Protein AF-A0A1V8U5R6-F1 (afdb_monomer_lite)

pLDDT: mean 93.97, std 4.3, range [75.81, 98.5]

Radius of gyration: 20.5 Å; chains: 1; bounding box: 42×31×46 Å

Foldseek 3Di:
DVVVVVVVVVVVVVVVVVVVVVVCPDPVNCCVVVVVVCACVLPPVLVPDDPVRQDPVNVVVCCVVHNPND

Secondary structure (DSSP, 8-state):
-HHHHHHHHHHHHHHHHHHHHHHHTSGGGHHHHTTGGGTTTTTTGGGSS-GGG--HHHHHHHHHHSTT--

Sequence (70 aa):
MVMGNMKANAENARRFVGAVLDELSKEEHADVVEAKHLEGQMKFAGGITAPAGRSDKAKERMEWLFPGYF

Structure (mmCIF, N/CA/C/O backbone):
data_AF-A0A1V8U5R6-F1
#
_entry.id   AF-A0A1V8U5R6-F1
#
loop_
_atom_site.group_PDB
_atom_site.id
_atom_site.type_symbol
_atom_site.label_atom_id
_atom_site.label_alt_id
_atom_site.label_comp_id
_atom_site.label_asym_id
_atom_site.label_entity_id
_atom_site.label_seq_id
_atom_site.pdbx_PDB_ins_code
_atom_site.Cartn_x
_atom_site.Cartn_y
_atom_site.Cartn_z
_atom_site.occupancy
_atom_site.B_iso_or_equiv
_atom_site.auth_seq_id
_atom_site.auth_comp_id
_atom_site.auth_asym_id
_atom_site.auth_atom_id
_atom_site.pdbx_PDB_model_num
ATOM 1 N N . MET A 1 1 ? 27.225 14.424 -19.134 1.00 75.81 1 MET A N 1
ATOM 2 C CA . MET A 1 1 ? 27.168 13.079 -18.516 1.00 75.81 1 MET A CA 1
ATOM 3 C C . MET A 1 1 ? 25.977 12.896 -17.570 1.00 75.81 1 MET A C 1
ATOM 5 O O . MET A 1 1 ? 25.263 11.926 -17.754 1.00 75.81 1 MET A O 1
ATOM 9 N N . VAL A 1 2 ? 25.668 13.813 -16.640 1.00 87.38 2 VAL A N 1
ATOM 10 C CA . VAL A 1 2 ? 24.530 13.643 -15.698 1.00 87.38 2 VAL A CA 1
ATOM 11 C C . VAL A 1 2 ? 23.159 13.599 -16.390 1.00 87.38 2 VAL A C 1
ATOM 13 O O . VAL A 1 2 ? 22.435 12.623 -16.237 1.00 87.38 2 VAL A O 1
ATOM 16 N N . MET A 1 3 ? 22.826 14.596 -17.217 1.00 91.75 3 MET A N 1
ATOM 17 C CA . MET A 1 3 ? 21.503 14.666 -17.867 1.00 91.75 3 MET A CA 1
ATOM 18 C C . MET A 1 3 ? 21.224 13.491 -18.819 1.00 91.75 3 MET A C 1
ATOM 20 O O . MET A 1 3 ? 20.095 13.016 -18.900 1.00 91.75 3 MET A O 1
ATOM 24 N N . GLY A 1 4 ? 22.258 12.988 -19.504 1.00 94.19 4 GLY A N 1
ATOM 25 C CA . GLY A 1 4 ? 22.148 11.801 -20.360 1.00 94.19 4 GLY A CA 1
ATOM 26 C C . GLY A 1 4 ? 21.825 10.539 -19.557 1.00 94.19 4 GLY A C 1
ATOM 27 O O . GLY A 1 4 ? 20.900 9.812 -19.908 1.00 94.19 4 GLY A O 1
ATOM 28 N N . ASN A 1 5 ? 22.513 10.335 -18.429 1.00 96.88 5 ASN A N 1
ATOM 29 C CA . ASN A 1 5 ? 22.243 9.214 -17.528 1.00 96.88 5 ASN A CA 1
ATOM 30 C C . ASN A 1 5 ? 20.865 9.336 -16.866 1.00 96.88 5 ASN A C 1
ATOM 32 O O . ASN A 1 5 ? 20.158 8.343 -16.751 1.00 96.88 5 ASN A O 1
ATOM 36 N N . MET A 1 6 ? 20.442 10.545 -16.479 1.00 97.06 6 MET A N 1
ATOM 37 C CA . MET A 1 6 ? 19.100 10.772 -15.928 1.00 97.06 6 MET A CA 1
ATOM 38 C C . MET A 1 6 ? 18.006 10.398 -16.930 1.00 97.06 6 MET A C 1
ATOM 40 O O . MET A 1 6 ? 17.047 9.725 -16.558 1.00 97.06 6 MET A O 1
ATOM 44 N N . LYS A 1 7 ? 18.168 10.778 -18.204 1.00 97.44 7 LYS A N 1
ATOM 45 C CA . LYS A 1 7 ? 17.230 10.399 -19.265 1.00 97.44 7 LYS A CA 1
ATOM 46 C C . LYS A 1 7 ? 17.183 8.880 -19.456 1.00 97.44 7 LYS A C 1
ATOM 48 O O . LYS A 1 7 ? 16.100 8.304 -19.432 1.00 97.44 7 LYS A O 1
ATOM 53 N N . ALA A 1 8 ? 18.343 8.234 -19.580 1.00 98.00 8 ALA A N 1
ATOM 54 C CA . ALA A 1 8 ? 18.421 6.782 -19.736 1.00 98.00 8 ALA A CA 1
ATOM 55 C C . ALA A 1 8 ? 17.807 6.035 -18.535 1.00 98.00 8 ALA A C 1
ATOM 57 O O . ALA A 1 8 ? 17.058 5.077 -18.714 1.00 98.00 8 ALA A O 1
ATOM 58 N N . ASN A 1 9 ? 18.055 6.508 -17.310 1.00 97.88 9 ASN A N 1
ATOM 59 C CA . ASN A 1 9 ? 17.469 5.937 -16.098 1.00 97.88 9 ASN A CA 1
ATOM 60 C C . ASN A 1 9 ? 15.946 6.077 -16.075 1.00 97.88 9 ASN A C 1
ATOM 62 O O . ASN A 1 9 ? 15.265 5.121 -15.723 1.00 97.88 9 ASN A O 1
ATOM 66 N N . ALA A 1 10 ? 15.402 7.230 -16.473 1.00 97.88 10 ALA A N 1
ATOM 67 C CA . ALA A 1 10 ? 13.956 7.435 -16.534 1.00 97.88 10 ALA A CA 1
ATOM 68 C C . ALA A 1 10 ? 13.286 6.504 -17.561 1.00 97.88 10 ALA A C 1
ATOM 70 O O . ALA A 1 10 ? 12.254 5.895 -17.275 1.00 97.88 10 ALA A O 1
ATOM 71 N N . GLU A 1 11 ? 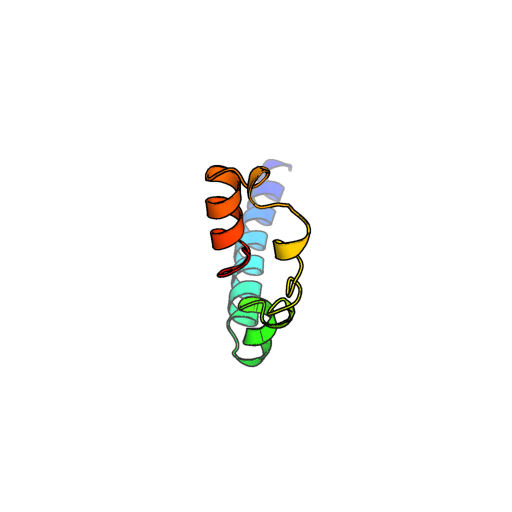13.893 6.342 -18.740 1.00 98.44 11 GLU A N 1
ATOM 72 C CA . GLU A 1 11 ? 13.408 5.414 -19.768 1.00 98.44 11 GLU A CA 1
ATOM 73 C C . GLU A 1 11 ? 13.439 3.960 -19.282 1.00 98.44 11 GLU A C 1
ATOM 75 O O . GLU A 1 11 ? 12.475 3.215 -19.482 1.00 98.44 11 GLU A O 1
ATOM 80 N N . ASN A 1 12 ? 14.514 3.564 -18.598 1.00 98.31 12 ASN A N 1
ATOM 81 C CA . ASN A 1 12 ? 14.643 2.224 -18.034 1.00 98.31 12 ASN A CA 1
ATOM 82 C C . ASN A 1 12 ? 13.669 1.989 -16.877 1.00 98.31 12 ASN A C 1
ATOM 84 O O . ASN A 1 12 ? 13.045 0.934 -16.833 1.00 98.31 12 ASN A O 1
ATOM 88 N N . ALA A 1 13 ? 13.471 2.970 -15.994 1.00 98.38 13 ALA A N 1
ATOM 89 C CA . ALA A 1 13 ? 12.500 2.884 -14.908 1.00 98.38 13 ALA 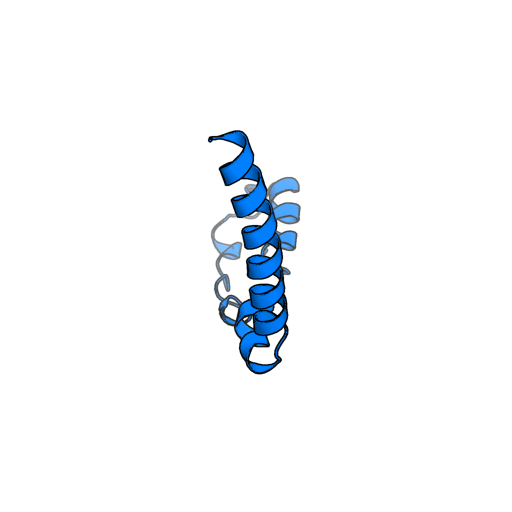A CA 1
ATOM 90 C C . ALA A 1 13 ? 11.081 2.681 -15.447 1.00 98.38 13 ALA A C 1
ATOM 92 O O . ALA A 1 13 ? 10.363 1.815 -14.959 1.00 98.38 13 ALA A O 1
ATOM 93 N N . ARG A 1 14 ? 10.695 3.405 -16.507 1.00 98.38 14 ARG A N 1
ATOM 94 C CA . ARG A 1 14 ? 9.387 3.217 -17.150 1.00 98.38 14 ARG A CA 1
ATOM 95 C C . ARG A 1 14 ? 9.206 1.788 -17.670 1.00 98.38 14 ARG A C 1
ATOM 97 O O . ARG A 1 14 ? 8.155 1.197 -17.446 1.00 98.38 14 ARG A O 1
ATOM 104 N N . ARG A 1 15 ? 10.211 1.236 -18.361 1.00 98.50 15 ARG A N 1
ATOM 105 C CA . ARG A 1 15 ? 10.167 -0.148 -18.875 1.00 98.50 15 ARG A CA 1
ATOM 106 C C . ARG A 1 15 ? 10.102 -1.165 -17.738 1.00 98.50 15 ARG A C 1
ATOM 108 O O . ARG A 1 15 ? 9.311 -2.096 -17.805 1.00 98.50 15 ARG A O 1
ATOM 115 N N . PHE A 1 16 ? 10.910 -0.959 -16.702 1.00 98.44 16 PHE A N 1
ATOM 116 C CA . PHE A 1 16 ? 10.970 -1.836 -15.541 1.00 98.44 16 PHE A CA 1
ATOM 117 C C . PHE A 1 16 ? 9.647 -1.856 -14.772 1.00 98.44 16 PHE A C 1
ATOM 119 O O . PHE A 1 16 ? 9.116 -2.929 -14.519 1.00 98.44 16 PHE A O 1
ATOM 126 N N . VAL A 1 17 ? 9.071 -0.687 -14.472 1.00 98.25 17 VAL A N 1
ATOM 127 C CA . VAL A 1 17 ? 7.762 -0.592 -13.808 1.00 98.25 17 VAL A CA 1
ATOM 128 C C . VAL A 1 17 ? 6.677 -1.254 -14.653 1.00 98.25 17 VAL A C 1
ATOM 130 O O . VAL A 1 17 ? 5.878 -1.998 -14.103 1.00 98.25 17 VAL A O 1
ATOM 133 N N . GLY A 1 18 ? 6.676 -1.048 -15.976 1.00 98.38 18 GLY A N 1
ATOM 134 C CA . GLY A 1 18 ? 5.740 -1.732 -16.874 1.00 98.38 18 GLY A CA 1
ATOM 135 C C . GLY A 1 18 ? 5.826 -3.257 -16.760 1.00 98.38 18 GLY A C 1
ATOM 136 O O . GLY A 1 18 ? 4.822 -3.899 -16.490 1.00 98.38 18 GLY A O 1
ATOM 137 N N . ALA A 1 19 ? 7.034 -3.820 -16.857 1.00 98.50 19 ALA A N 1
ATOM 138 C CA . ALA A 1 19 ? 7.241 -5.263 -16.732 1.00 98.50 19 ALA A CA 1
ATOM 139 C C . ALA A 1 19 ? 6.837 -5.816 -15.352 1.00 98.50 19 ALA A C 1
ATOM 141 O O . ALA A 1 19 ? 6.284 -6.907 -15.267 1.00 98.50 19 ALA A O 1
ATOM 142 N N . VAL A 1 20 ? 7.085 -5.066 -14.271 1.00 97.88 20 VAL A N 1
ATOM 143 C CA . VAL A 1 20 ? 6.645 -5.451 -12.920 1.00 97.88 20 VAL A CA 1
ATOM 144 C C . VAL A 1 20 ? 5.121 -5.423 -12.805 1.00 97.88 20 VAL A C 1
ATOM 146 O O . VAL A 1 20 ? 4.553 -6.322 -12.197 1.00 97.88 20 VAL A O 1
ATOM 149 N N . LEU A 1 21 ? 4.450 -4.421 -13.381 1.00 97.69 21 LEU A N 1
ATOM 150 C CA . LEU A 1 21 ? 2.986 -4.349 -13.377 1.00 97.69 21 LEU A CA 1
ATOM 151 C C . LEU A 1 21 ? 2.364 -5.495 -14.181 1.00 97.69 21 LEU A C 1
ATOM 153 O O . LEU A 1 21 ? 1.415 -6.107 -13.702 1.00 97.69 21 LEU A O 1
ATOM 157 N N . ASP A 1 22 ? 2.924 -5.819 -15.349 1.00 98.12 22 ASP A N 1
ATOM 158 C CA . ASP A 1 22 ? 2.485 -6.962 -16.156 1.00 98.12 22 ASP A CA 1
ATOM 159 C C . ASP A 1 22 ? 2.637 -8.273 -15.371 1.00 98.12 22 ASP A C 1
ATOM 161 O O . ASP A 1 22 ? 1.710 -9.080 -15.330 1.00 98.12 22 ASP A O 1
ATOM 165 N N . GLU A 1 23 ? 3.770 -8.465 -14.688 1.00 97.88 23 GLU A N 1
ATOM 166 C CA . GLU A 1 23 ? 4.003 -9.637 -13.842 1.00 97.88 23 GLU A CA 1
ATOM 167 C C . GLU A 1 23 ? 3.008 -9.709 -12.678 1.00 97.88 23 GLU A C 1
ATOM 169 O O . GLU A 1 23 ? 2.344 -10.727 -12.510 1.00 97.88 23 GLU A O 1
ATOM 174 N N . LEU A 1 24 ? 2.848 -8.624 -11.913 1.00 97.50 24 LEU A N 1
ATOM 175 C CA . LEU A 1 24 ? 1.934 -8.570 -10.766 1.00 97.50 24 LEU A CA 1
ATOM 176 C C . LEU A 1 24 ? 0.458 -8.696 -11.164 1.00 97.50 24 LEU A C 1
ATOM 178 O O . LEU A 1 24 ? -0.356 -9.078 -10.332 1.00 97.50 24 LEU A O 1
ATOM 182 N N . SER A 1 25 ? 0.099 -8.394 -12.414 1.00 96.56 25 SER A N 1
ATOM 183 C CA . SER A 1 25 ? -1.276 -8.536 -12.908 1.00 96.56 25 SER A CA 1
ATOM 184 C C . SER A 1 25 ? -1.720 -9.987 -13.115 1.00 96.56 25 SER A C 1
ATOM 186 O O . SER A 1 25 ? -2.909 -10.239 -13.311 1.00 96.56 25 SER A O 1
ATOM 188 N N . LYS A 1 26 ? -0.791 -10.950 -13.080 1.00 98.12 26 LYS A N 1
ATOM 189 C CA . LYS A 1 26 ? -1.124 -12.371 -13.206 1.00 98.12 26 LYS A CA 1
ATOM 190 C C . LYS A 1 26 ? -1.890 -12.855 -11.978 1.00 98.12 26 LYS A C 1
ATOM 192 O O . LYS A 1 26 ? -1.527 -12.551 -10.844 1.00 98.12 26 LYS A O 1
ATOM 197 N N . GLU A 1 27 ? -2.898 -13.695 -12.210 1.00 96.62 27 GLU A N 1
ATOM 198 C CA . GLU A 1 27 ? -3.774 -14.225 -11.155 1.00 96.62 27 GLU A CA 1
ATOM 199 C C . GLU A 1 27 ? -3.016 -14.983 -10.051 1.00 96.62 27 GLU A C 1
ATOM 201 O O . GLU A 1 27 ? -3.435 -14.961 -8.897 1.00 96.62 27 GLU A O 1
ATOM 206 N N . GLU A 1 28 ? -1.873 -15.604 -10.366 1.00 97.12 28 GLU A N 1
ATOM 207 C CA . GLU A 1 28 ? -1.038 -16.311 -9.381 1.00 97.12 28 GLU A CA 1
ATOM 208 C C . GLU A 1 28 ? -0.498 -15.399 -8.262 1.00 97.12 28 GLU A C 1
ATOM 210 O O . GLU A 1 28 ? -0.198 -15.880 -7.170 1.00 97.12 28 GLU A O 1
ATOM 215 N N . HIS A 1 29 ? -0.431 -14.083 -8.501 1.00 96.94 29 HIS A N 1
ATOM 216 C CA . HIS A 1 29 ? 0.012 -13.086 -7.522 1.00 96.94 29 HIS A CA 1
ATOM 217 C C . HIS A 1 29 ? -1.148 -12.340 -6.848 1.00 96.94 29 HIS A C 1
ATOM 219 O O . HIS A 1 29 ? -0.904 -11.420 -6.062 1.00 96.94 29 HIS A O 1
ATOM 225 N N . ALA A 1 30 ? -2.404 -12.731 -7.105 1.00 96.44 30 ALA A N 1
ATOM 226 C CA . ALA A 1 30 ? -3.586 -12.044 -6.579 1.00 96.44 30 ALA A CA 1
ATOM 227 C C . ALA A 1 30 ? -3.562 -11.924 -5.047 1.00 96.44 30 ALA A C 1
ATOM 229 O O . ALA A 1 30 ? -3.861 -10.866 -4.507 1.00 96.44 30 ALA A O 1
ATOM 230 N N . ASP A 1 31 ? -3.118 -12.958 -4.329 1.00 95.94 31 ASP A N 1
ATOM 231 C CA . ASP A 1 31 ? -3.056 -12.940 -2.859 1.00 95.94 31 ASP A CA 1
ATOM 232 C C . ASP A 1 31 ? -2.079 -11.888 -2.299 1.00 95.94 31 ASP A C 1
ATOM 234 O O . ASP A 1 31 ? -2.266 -11.375 -1.188 1.00 95.94 31 ASP A O 1
ATOM 238 N N . VAL A 1 32 ? -1.035 -11.550 -3.061 1.00 94.88 32 VAL A N 1
ATOM 239 C CA . VAL A 1 32 ? -0.076 -10.495 -2.713 1.00 94.88 32 VAL A CA 1
ATOM 240 C C . VAL A 1 32 ? -0.648 -9.126 -3.072 1.00 94.88 32 VAL A C 1
ATOM 242 O O . VAL A 1 32 ? -0.629 -8.230 -2.230 1.00 94.88 32 VAL A O 1
ATOM 245 N N . VAL A 1 33 ? -1.179 -8.970 -4.290 1.00 95.75 33 VAL A N 1
ATOM 246 C CA . VAL A 1 33 ? -1.705 -7.691 -4.804 1.00 95.75 33 VAL A CA 1
ATOM 247 C C . VAL A 1 33 ? -2.951 -7.237 -4.044 1.00 95.75 33 VAL A C 1
ATOM 249 O O . VAL A 1 33 ? -3.075 -6.062 -3.711 1.00 95.75 33 VAL A O 1
ATOM 252 N N . GLU A 1 34 ? -3.843 -8.168 -3.712 1.00 93.25 34 GLU A N 1
ATOM 253 C CA . GLU A 1 34 ? -5.051 -7.925 -2.914 1.00 93.25 34 GLU A CA 1
ATOM 254 C C . GLU A 1 34 ? -4.771 -7.965 -1.404 1.00 93.25 34 GLU A C 1
ATOM 256 O O . GLU A 1 34 ? -5.680 -7.792 -0.597 1.00 93.25 34 GLU A O 1
ATOM 261 N N . ALA A 1 35 ? -3.513 -8.194 -1.008 1.00 92.56 35 ALA A N 1
ATOM 262 C CA . ALA A 1 35 ? -3.074 -8.259 0.380 1.00 92.56 35 ALA A CA 1
ATOM 263 C C . ALA A 1 35 ? -3.874 -9.244 1.261 1.00 92.56 35 ALA A C 1
ATOM 265 O O . ALA A 1 35 ? -3.997 -9.038 2.469 1.00 92.56 35 ALA A O 1
ATOM 266 N N . LYS A 1 36 ? -4.369 -10.357 0.697 1.00 92.31 36 LYS A N 1
ATOM 267 C CA . LYS A 1 36 ? -5.179 -11.356 1.429 1.00 92.31 36 LYS A CA 1
ATOM 268 C C . LYS A 1 36 ? -4.464 -11.946 2.638 1.00 92.31 36 LYS A C 1
ATOM 270 O O . LYS A 1 36 ? -5.087 -12.287 3.635 1.00 92.31 36 LYS A O 1
ATOM 275 N N . HIS A 1 37 ? -3.136 -12.017 2.587 1.00 90.50 37 HIS A N 1
ATOM 276 C CA . HIS A 1 37 ? -2.312 -12.454 3.713 1.00 90.50 37 HIS A CA 1
ATOM 277 C C . HIS A 1 37 ? -2.457 -11.566 4.965 1.00 90.50 37 HIS A C 1
ATOM 279 O O . HIS A 1 37 ? -2.107 -12.011 6.058 1.00 90.50 37 HIS A O 1
ATOM 285 N N . LEU A 1 38 ? -2.959 -10.332 4.830 1.00 88.69 38 LEU A N 1
ATOM 286 C CA . LEU A 1 38 ? -3.248 -9.418 5.940 1.00 88.69 38 LEU A CA 1
ATOM 287 C C . LEU A 1 38 ? -4.677 -9.558 6.484 1.00 88.69 38 LEU A C 1
ATOM 289 O O . LEU A 1 38 ? -4.972 -9.029 7.560 1.00 88.69 38 LEU A O 1
ATOM 293 N N . GLU A 1 39 ? -5.567 -10.255 5.774 1.00 87.88 39 GLU A N 1
ATOM 294 C CA . GLU A 1 39 ? -6.966 -10.388 6.167 1.00 87.88 39 GLU A CA 1
ATOM 295 C C . GLU A 1 39 ? -7.080 -11.034 7.555 1.00 87.88 39 GLU A C 1
ATOM 297 O O . GLU A 1 39 ? -6.480 -12.065 7.859 1.00 87.88 39 GLU A O 1
ATOM 302 N N . GLY A 1 40 ? -7.827 -10.383 8.449 1.00 86.50 40 GLY A N 1
ATOM 303 C CA . GLY A 1 40 ? -8.032 -10.870 9.810 1.00 86.50 40 GLY A CA 1
ATOM 304 C C . GLY A 1 40 ? -6.824 -10.758 10.751 1.00 86.50 40 GLY A C 1
ATOM 305 O O . GLY A 1 40 ? -6.977 -11.087 11.927 1.00 86.50 40 GLY A O 1
ATOM 306 N N . GLN A 1 41 ? -5.662 -10.242 10.325 1.00 89.75 41 GLN A N 1
ATOM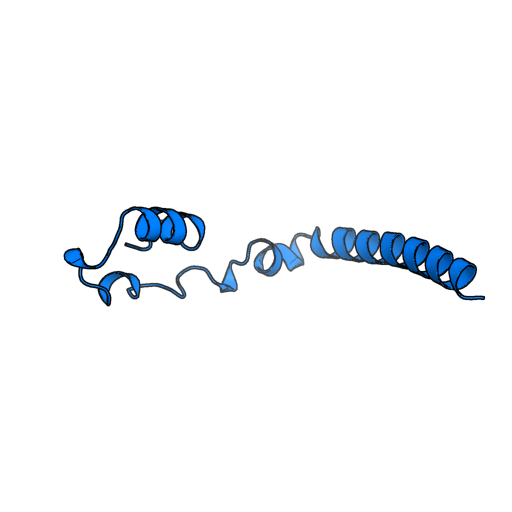 307 C CA . GLN A 1 41 ? -4.505 -10.071 11.226 1.00 89.75 41 GLN A CA 1
ATOM 308 C C . GLN A 1 41 ? -4.789 -9.122 12.403 1.00 89.75 41 GLN A C 1
ATOM 310 O O . GLN A 1 41 ? -4.189 -9.252 13.467 1.00 89.75 41 GLN A O 1
ATOM 315 N N . MET A 1 42 ? -5.746 -8.205 12.240 1.00 90.25 42 MET A N 1
ATOM 316 C CA . MET A 1 42 ? -6.161 -7.248 13.271 1.00 90.25 42 MET A CA 1
ATOM 317 C C . MET A 1 42 ? -7.369 -7.709 14.097 1.00 90.25 42 MET A C 1
ATOM 319 O O . MET A 1 42 ? -7.947 -6.922 14.852 1.00 90.25 42 MET A O 1
ATOM 323 N N . LYS A 1 43 ? -7.778 -8.978 13.972 1.00 86.94 43 LYS A N 1
ATOM 324 C CA . LYS A 1 43 ? -8.926 -9.516 14.707 1.00 86.94 43 LYS A CA 1
ATOM 325 C C . LYS A 1 43 ? -8.751 -9.275 16.210 1.00 86.94 43 LYS A C 1
ATOM 327 O O . LYS A 1 43 ? -7.705 -9.567 16.780 1.00 86.94 43 LYS A O 1
ATOM 332 N N . PHE A 1 44 ? -9.795 -8.743 16.843 1.00 87.56 44 PHE A N 1
ATOM 333 C CA . PHE A 1 44 ? -9.856 -8.392 18.271 1.00 87.56 44 PHE A CA 1
ATOM 334 C C . PHE A 1 44 ? -9.003 -7.195 18.728 1.00 87.56 44 PHE A C 1
ATOM 336 O O . PHE A 1 44 ? -9.217 -6.708 19.840 1.00 87.56 44 PHE A O 1
ATOM 343 N N . ALA A 1 45 ? -8.109 -6.653 17.895 1.00 90.44 45 ALA A N 1
ATOM 344 C CA . ALA A 1 45 ? -7.276 -5.506 18.268 1.00 90.44 45 ALA A CA 1
ATOM 345 C C . ALA A 1 45 ? -8.106 -4.240 18.560 1.00 90.44 45 ALA A C 1
ATOM 347 O O . ALA A 1 45 ? -7.767 -3.461 19.456 1.00 90.44 45 ALA A O 1
ATOM 348 N N . GLY A 1 46 ? -9.249 -4.073 17.883 1.00 87.81 46 GLY A N 1
ATOM 349 C CA . GLY A 1 46 ? -10.186 -2.973 18.125 1.00 87.81 46 GLY A CA 1
ATOM 350 C C . GLY A 1 46 ? -10.727 -2.904 19.553 1.00 87.81 46 GLY A C 1
ATOM 351 O O . GLY A 1 46 ? -11.082 -1.822 20.013 1.00 87.81 46 GLY A O 1
ATOM 352 N N . GLY A 1 47 ? -10.721 -4.017 20.297 1.00 91.06 47 GLY A N 1
ATOM 353 C CA . GLY A 1 47 ? -11.183 -4.084 21.686 1.00 91.06 47 GLY A CA 1
ATOM 354 C C . GLY A 1 47 ? -10.219 -3.495 22.723 1.00 91.06 47 GLY A C 1
ATOM 355 O O . GLY A 1 47 ? -10.641 -3.226 23.843 1.00 91.06 47 GLY A O 1
ATOM 356 N N . ILE A 1 48 ? -8.949 -3.263 22.369 1.00 93.56 48 ILE A N 1
ATOM 357 C CA . ILE A 1 48 ? -7.913 -2.806 23.314 1.00 93.56 48 ILE A CA 1
ATOM 358 C C . ILE A 1 48 ? -8.151 -1.348 23.730 1.00 93.56 48 ILE A C 1
ATOM 360 O O . ILE A 1 48 ? -7.994 -0.982 24.894 1.00 93.56 48 ILE A O 1
ATOM 364 N N . THR A 1 49 ? -8.547 -0.497 22.783 1.00 92.81 49 THR A N 1
ATOM 365 C CA . THR A 1 49 ? -8.864 0.906 23.063 1.00 92.81 49 THR A CA 1
ATOM 366 C C . THR A 1 49 ? -10.311 1.026 23.526 1.00 92.81 49 THR A C 1
ATOM 368 O O . THR A 1 49 ? -11.237 0.691 22.783 1.00 92.81 49 THR A O 1
ATOM 371 N N . ALA A 1 50 ? -10.521 1.552 24.734 1.00 94.25 50 ALA A N 1
ATOM 372 C CA . ALA A 1 50 ? -11.859 1.797 25.268 1.00 94.25 50 ALA A CA 1
ATOM 373 C C . ALA A 1 50 ? -12.673 2.737 24.350 1.00 94.25 50 ALA A C 1
ATOM 375 O O . ALA A 1 50 ? -12.090 3.664 23.782 1.00 94.25 50 ALA A O 1
ATOM 376 N N . PRO A 1 51 ? -14.008 2.575 24.238 1.00 94.62 51 PRO A N 1
ATOM 377 C CA . PRO A 1 51 ? -14.841 3.397 23.353 1.00 94.62 51 PRO A CA 1
ATOM 378 C C . PRO A 1 51 ? -14.680 4.910 23.549 1.00 94.62 51 PRO A C 1
ATOM 380 O O . PRO A 1 51 ? -14.634 5.649 22.570 1.00 94.62 51 PRO A O 1
ATOM 383 N N . ALA A 1 52 ? -14.500 5.366 24.794 1.00 95.69 52 ALA A N 1
ATOM 384 C CA . ALA A 1 52 ? -14.278 6.778 25.122 1.00 95.69 52 ALA A CA 1
ATOM 385 C C . ALA A 1 52 ? -12.974 7.356 24.532 1.00 95.69 52 ALA A C 1
ATOM 387 O O . ALA A 1 52 ? -12.872 8.563 24.337 1.00 95.69 52 ALA A O 1
ATOM 388 N N . GLY A 1 53 ? -11.984 6.507 24.232 1.00 93.38 53 GLY A N 1
ATOM 389 C CA . GLY A 1 53 ? -10.721 6.899 23.600 1.00 93.38 53 GLY A CA 1
ATOM 390 C C . GLY A 1 53 ? -10.751 6.876 22.067 1.00 93.38 53 GLY A C 1
ATOM 391 O O . GLY A 1 53 ? -9.768 7.251 21.429 1.00 93.38 53 GLY A O 1
ATOM 392 N N . ARG A 1 54 ? -11.854 6.433 21.450 1.00 94.50 54 ARG A N 1
ATOM 393 C CA . ARG A 1 54 ? -11.983 6.304 19.992 1.00 94.50 54 ARG A CA 1
ATOM 394 C C . ARG A 1 54 ? -12.595 7.577 19.411 1.00 94.50 54 ARG A C 1
ATOM 396 O O . ARG A 1 54 ? -13.814 7.684 19.285 1.00 94.50 54 ARG A O 1
ATOM 403 N N . SER A 1 55 ? -11.749 8.542 19.050 1.00 96.50 55 SER A N 1
ATOM 404 C CA . SER A 1 55 ? -12.207 9.733 18.318 1.00 96.50 55 SER A CA 1
ATOM 405 C C . SER A 1 55 ? -12.797 9.353 16.955 1.00 96.50 55 SER A C 1
ATOM 407 O O . SER A 1 55 ? -12.389 8.358 16.356 1.00 96.50 55 SER A O 1
ATOM 409 N N . ASP A 1 56 ? -13.719 10.155 16.426 1.00 96.75 56 ASP A N 1
ATOM 410 C CA . ASP A 1 56 ? -14.361 9.848 15.138 1.00 96.75 56 ASP A CA 1
ATOM 411 C C . ASP A 1 56 ? -13.355 9.827 13.982 1.00 96.75 56 ASP A C 1
ATOM 413 O O . ASP A 1 56 ? -13.389 8.934 13.141 1.00 96.75 56 ASP A O 1
ATOM 417 N N . LYS A 1 57 ? -12.352 10.711 14.031 1.00 97.44 57 LYS A N 1
ATOM 418 C CA . LYS A 1 57 ? -11.220 10.709 13.094 1.00 97.44 57 LYS A CA 1
ATOM 419 C C . LYS A 1 57 ? -10.394 9.421 13.162 1.00 97.44 57 LYS A C 1
ATOM 421 O O . LYS A 1 57 ? -9.844 8.989 12.152 1.00 97.44 57 LYS A O 1
ATOM 426 N N . ALA A 1 58 ? -10.256 8.824 14.347 1.00 95.25 58 ALA A N 1
ATOM 427 C CA . ALA A 1 58 ? -9.597 7.530 14.479 1.00 95.25 58 ALA A CA 1
ATOM 428 C C . ALA A 1 58 ? -10.465 6.420 13.879 1.00 95.25 58 ALA A C 1
ATOM 430 O O . ALA A 1 58 ? -9.939 5.610 13.129 1.00 95.25 58 ALA A O 1
ATOM 431 N N . LYS A 1 59 ? -11.778 6.411 14.141 1.00 95.31 59 LYS A N 1
ATOM 432 C CA . LYS A 1 59 ? -12.696 5.418 13.558 1.00 95.31 59 LYS A CA 1
ATOM 433 C C . LYS A 1 59 ? -12.676 5.451 12.030 1.00 95.31 59 LYS A C 1
ATOM 435 O O . LYS A 1 59 ? -12.496 4.408 11.426 1.00 95.31 59 LYS A O 1
ATOM 440 N N . GLU A 1 60 ? -12.762 6.635 11.426 1.00 96.81 60 GLU A N 1
ATOM 441 C CA . GLU A 1 60 ? -12.716 6.813 9.966 1.00 96.81 60 GLU A CA 1
ATOM 442 C C . GLU A 1 60 ? -11.420 6.256 9.354 1.00 96.81 60 GLU A C 1
ATOM 444 O O . GLU A 1 60 ? -11.446 5.503 8.384 1.00 96.81 60 GLU A O 1
ATOM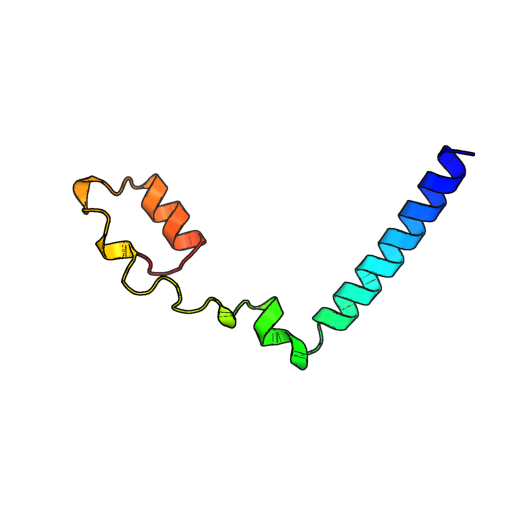 449 N N . ARG A 1 61 ? -10.268 6.580 9.954 1.00 95.94 61 ARG A N 1
ATOM 450 C CA . ARG A 1 61 ? -8.966 6.079 9.488 1.00 95.94 61 ARG A CA 1
ATOM 451 C C . ARG A 1 61 ? -8.825 4.574 9.660 1.00 95.94 61 ARG A C 1
ATOM 453 O O . ARG A 1 61 ? -8.237 3.925 8.801 1.00 95.94 61 ARG A O 1
ATOM 460 N N . MET A 1 62 ? -9.321 4.038 10.775 1.00 93.81 62 MET A N 1
ATOM 461 C CA . MET A 1 62 ? -9.258 2.605 11.039 1.00 93.81 62 MET A CA 1
ATOM 462 C C . MET A 1 62 ? -10.189 1.830 10.115 1.00 93.81 62 MET A C 1
ATOM 464 O O . MET A 1 62 ? -9.770 0.789 9.640 1.00 93.81 62 MET A O 1
ATOM 468 N N . GLU A 1 63 ? -11.372 2.352 9.791 1.00 92.06 63 GLU A N 1
ATOM 469 C CA . GLU A 1 63 ? -12.273 1.744 8.805 1.00 92.06 63 GLU A CA 1
ATOM 470 C C . GLU A 1 63 ? -11.642 1.707 7.407 1.00 92.06 63 GLU A C 1
ATOM 472 O O . GLU A 1 63 ? -11.755 0.710 6.703 1.00 92.06 63 GLU A O 1
A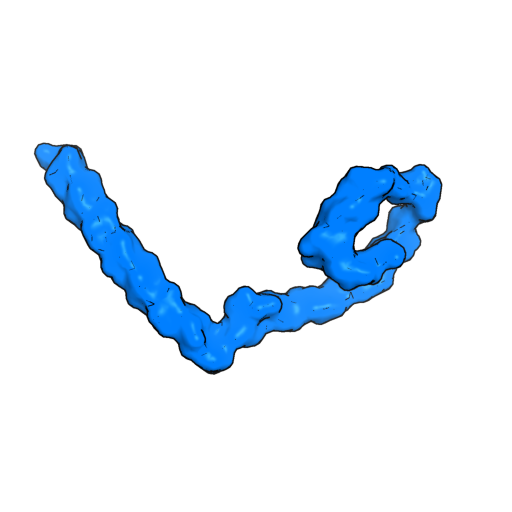TOM 477 N N . TRP A 1 64 ? -10.916 2.761 7.016 1.00 91.81 64 TRP A N 1
ATOM 478 C CA . TRP A 1 64 ? -10.202 2.778 5.736 1.00 91.81 64 TRP A CA 1
ATOM 479 C C . TRP A 1 64 ? -9.049 1.762 5.675 1.00 91.81 64 TRP A C 1
ATOM 481 O O . TRP A 1 64 ? -8.843 1.131 4.643 1.00 91.81 64 TRP A O 1
ATOM 491 N N . LEU A 1 65 ? -8.288 1.606 6.766 1.00 89.75 65 LEU A N 1
ATOM 492 C CA . LEU A 1 65 ? -7.162 0.663 6.837 1.00 89.75 65 LEU A CA 1
ATOM 493 C C . LEU A 1 65 ? -7.608 -0.791 7.040 1.00 89.75 65 LEU A C 1
ATOM 495 O O . LEU A 1 65 ? -7.009 -1.707 6.485 1.00 89.75 65 LEU A O 1
ATOM 499 N N . PHE A 1 66 ? -8.620 -0.994 7.880 1.00 89.25 66 PHE A N 1
ATOM 500 C CA . PHE A 1 66 ? -9.098 -2.284 8.360 1.00 89.25 66 PHE A CA 1
ATOM 501 C C . PHE A 1 66 ? -10.633 -2.233 8.459 1.00 89.25 66 PHE A C 1
ATOM 503 O O . PHE A 1 66 ? -11.171 -1.938 9.529 1.00 89.25 66 PHE A O 1
ATOM 510 N N . PRO A 1 67 ? -11.361 -2.500 7.365 1.00 87.62 67 PRO A N 1
ATOM 511 C CA . PRO A 1 67 ? -12.820 -2.452 7.375 1.00 87.62 67 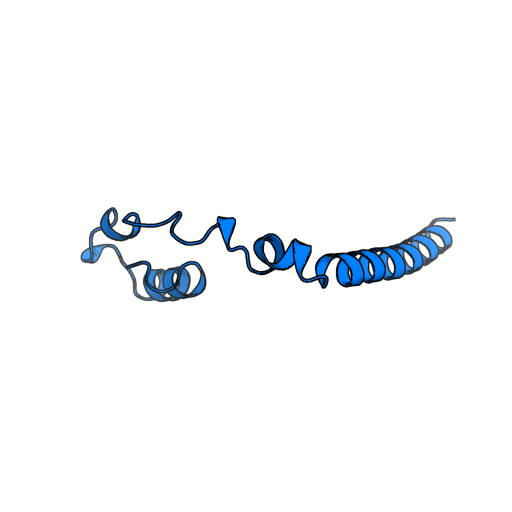PRO A CA 1
ATOM 512 C C . PRO A 1 67 ? -13.419 -3.304 8.504 1.00 87.62 67 PRO A C 1
ATOM 514 O O . PRO A 1 67 ? -13.054 -4.470 8.674 1.00 87.62 67 PRO A O 1
ATOM 517 N N . GLY A 1 68 ? -14.309 -2.715 9.309 1.00 87.94 68 GLY A N 1
ATOM 518 C CA . GLY A 1 68 ? -14.906 -3.369 10.476 1.00 87.94 68 GLY A CA 1
ATOM 519 C C . GLY A 1 68 ? -13.994 -3.484 11.708 1.00 87.94 68 GLY A C 1
ATOM 520 O O . GLY A 1 68 ? -14.215 -4.359 12.544 1.00 87.94 68 GLY A O 1
ATOM 521 N N . TYR A 1 69 ? -12.960 -2.641 11.840 1.00 90.81 69 TYR A N 1
ATOM 522 C CA . TYR A 1 69 ? -11.986 -2.724 12.942 1.00 90.81 69 TYR A CA 1
ATOM 523 C C . TYR A 1 69 ? -12.580 -2.565 14.355 1.00 90.81 69 TYR A C 1
ATOM 525 O O . TYR A 1 69 ? -12.112 -3.230 15.284 1.00 90.81 69 TYR A O 1
ATOM 533 N N . PHE A 1 70 ? -13.529 -1.638 14.546 1.00 89.19 70 PHE A N 1
ATOM 534 C CA . PHE A 1 70 ? -14.022 -1.206 15.867 1.00 89.19 70 PHE A CA 1
ATOM 535 C C . PHE A 1 70 ? -15.391 -1.740 16.264 1.00 89.19 70 PHE A C 1
ATOM 537 O O . PHE A 1 70 ? -16.236 -1.945 15.371 1.00 89.19 70 PHE A O 1
#